Protein AF-A0A0J6G636-F1 (afdb_monomer_lite)

Structure (mmCIF, N/CA/C/O backbone):
data_AF-A0A0J6G636-F1
#
_entry.id   AF-A0A0J6G636-F1
#
loop_
_atom_site.group_PDB
_atom_site.id
_atom_site.type_symbol
_atom_site.label_atom_id
_atom_site.label_alt_id
_atom_site.label_comp_id
_atom_site.label_asym_id
_atom_site.label_entity_id
_atom_site.label_seq_id
_atom_site.pdbx_PDB_ins_code
_atom_site.Cartn_x
_atom_site.Cartn_y
_atom_site.Cartn_z
_atom_site.occupancy
_atom_site.B_iso_or_equiv
_atom_site.auth_seq_id
_atom_site.auth_comp_id
_atom_site.auth_asym_id
_atom_site.auth_atom_id
_atom_site.pdbx_PDB_model_num
ATOM 1 N N . MET A 1 1 ? 22.138 9.877 -22.396 1.00 52.41 1 MET A N 1
ATOM 2 C CA . MET A 1 1 ? 21.150 8.935 -21.816 1.00 52.41 1 MET A CA 1
ATOM 3 C C . MET A 1 1 ? 19.975 8.830 -22.777 1.00 52.41 1 MET A C 1
ATOM 5 O O . MET A 1 1 ? 19.513 9.863 -23.240 1.00 52.41 1 MET A O 1
ATOM 9 N N . SER A 1 2 ? 19.538 7.621 -23.142 1.00 71.50 2 SER A N 1
ATOM 10 C CA . SER A 1 2 ? 18.383 7.433 -24.037 1.00 71.50 2 SER A CA 1
ATOM 11 C C . SER A 1 2 ? 17.092 7.875 -23.340 1.00 71.50 2 SER A C 1
ATOM 13 O O . SER A 1 2 ? 16.898 7.554 -22.167 1.00 71.50 2 SER A O 1
ATOM 15 N N . VAL A 1 3 ? 16.194 8.558 -24.060 1.00 72.00 3 VAL A N 1
ATOM 16 C CA . VAL A 1 3 ? 14.852 8.951 -23.577 1.00 72.00 3 VAL A CA 1
ATOM 17 C C . VAL A 1 3 ? 14.100 7.751 -22.982 1.00 72.00 3 VAL A C 1
ATOM 19 O O . VAL A 1 3 ? 13.425 7.888 -21.968 1.00 72.00 3 VAL A O 1
ATOM 22 N N . ALA A 1 4 ? 14.300 6.551 -23.539 1.00 64.31 4 ALA A N 1
ATOM 23 C CA . ALA A 1 4 ? 13.708 5.312 -23.036 1.00 64.31 4 ALA A CA 1
ATOM 24 C C . ALA A 1 4 ? 14.224 4.912 -21.641 1.00 64.31 4 ALA A C 1
ATOM 26 O O . ALA A 1 4 ? 13.453 4.425 -20.822 1.00 64.31 4 ALA A O 1
ATOM 27 N N . GLY A 1 5 ? 15.505 5.155 -21.342 1.00 67.75 5 GLY A N 1
ATOM 28 C CA . GLY A 1 5 ? 16.079 4.876 -20.022 1.00 67.75 5 GLY A CA 1
ATOM 29 C C . GLY A 1 5 ? 15.577 5.842 -18.948 1.00 67.75 5 GLY A C 1
ATOM 30 O O . GLY A 1 5 ? 15.358 5.435 -17.812 1.00 67.75 5 GLY A O 1
ATOM 31 N N . ILE A 1 6 ? 15.332 7.104 -19.321 1.00 74.44 6 ILE A N 1
ATOM 32 C CA . ILE A 1 6 ? 14.705 8.094 -18.432 1.00 74.44 6 ILE A CA 1
ATOM 33 C C . ILE A 1 6 ? 13.257 7.689 -18.153 1.00 74.44 6 ILE A C 1
ATOM 35 O O . ILE A 1 6 ? 12.863 7.636 -16.994 1.00 74.44 6 ILE A O 1
ATOM 39 N N . TYR A 1 7 ? 12.489 7.334 -19.189 1.00 70.38 7 TYR A N 1
ATOM 40 C CA . TYR A 1 7 ? 11.119 6.842 -19.020 1.00 70.38 7 TYR A CA 1
ATOM 41 C C . TYR A 1 7 ? 11.064 5.611 -18.120 1.00 70.38 7 TYR A C 1
ATOM 43 O O . TYR A 1 7 ? 10.308 5.622 -17.155 1.00 70.38 7 TYR A O 1
ATOM 51 N N . PHE A 1 8 ? 11.910 4.607 -18.374 1.00 72.88 8 PHE A N 1
ATOM 52 C CA . PHE A 1 8 ? 11.987 3.409 -17.542 1.00 72.88 8 PHE A CA 1
ATOM 53 C C . PHE A 1 8 ? 12.296 3.749 -16.088 1.00 72.88 8 PHE A C 1
ATOM 55 O O . PHE A 1 8 ? 11.576 3.312 -15.195 1.00 72.88 8 PHE A O 1
ATOM 62 N N . GLY A 1 9 ? 13.330 4.563 -15.855 1.00 73.88 9 GLY A N 1
ATOM 63 C CA . GLY A 1 9 ? 13.737 4.982 -14.518 1.00 73.88 9 GLY A CA 1
ATOM 64 C C . GLY A 1 9 ? 12.642 5.751 -13.783 1.00 73.88 9 GLY A C 1
ATOM 65 O O . GLY A 1 9 ? 12.417 5.499 -12.603 1.00 73.88 9 GLY A O 1
ATOM 66 N N . VAL A 1 10 ? 11.909 6.628 -14.476 1.00 78.00 10 VAL A N 1
ATOM 67 C CA . VAL A 1 10 ? 10.770 7.357 -13.904 1.00 78.00 10 VAL A CA 1
ATOM 68 C C . VAL A 1 10 ? 9.625 6.402 -13.575 1.00 78.00 10 VAL A C 1
ATOM 70 O O . VAL A 1 10 ? 9.133 6.433 -12.453 1.00 78.00 10 VAL A O 1
ATOM 73 N N . THR A 1 11 ? 9.222 5.514 -14.490 1.00 73.12 11 THR A N 1
ATOM 74 C CA . THR A 1 11 ? 8.139 4.549 -14.223 1.00 73.12 11 THR A CA 1
ATOM 75 C C . THR A 1 11 ? 8.499 3.555 -13.126 1.00 73.12 11 THR A C 1
ATOM 77 O O . THR A 1 11 ? 7.676 3.283 -12.258 1.00 73.12 11 THR A O 1
ATOM 80 N N . PHE A 1 12 ? 9.731 3.050 -13.121 1.00 73.38 12 PHE A N 1
ATOM 81 C CA . PHE A 1 12 ? 10.211 2.102 -12.123 1.00 73.38 12 PHE A CA 1
ATOM 82 C C . PHE A 1 12 ? 10.392 2.775 -10.759 1.00 73.38 12 PHE A C 1
ATOM 84 O O . PHE A 1 12 ? 9.983 2.225 -9.742 1.00 73.38 12 PHE A O 1
ATOM 91 N N . GLY A 1 13 ? 10.947 3.989 -10.730 1.00 76.38 13 GLY A N 1
ATOM 92 C CA . GLY A 1 13 ? 11.086 4.786 -9.513 1.00 76.38 13 GLY A CA 1
ATOM 93 C C . GLY A 1 13 ? 9.733 5.161 -8.913 1.00 76.38 13 GLY A C 1
ATOM 94 O O . GLY A 1 13 ? 9.533 5.000 -7.711 1.00 76.38 13 GLY A O 1
ATOM 95 N N . LEU A 1 14 ? 8.777 5.581 -9.748 1.00 77.81 14 LEU A N 1
ATOM 96 C CA . LEU A 1 14 ? 7.402 5.843 -9.324 1.00 77.81 14 LEU A CA 1
ATOM 97 C C . LEU A 1 14 ? 6.745 4.562 -8.796 1.00 77.81 14 LEU A C 1
ATOM 99 O O . LEU A 1 14 ? 6.092 4.594 -7.757 1.00 77.81 14 LEU A O 1
ATOM 103 N N . ALA A 1 15 ? 6.980 3.422 -9.452 1.00 72.25 15 ALA A N 1
ATOM 104 C CA . ALA A 1 15 ? 6.459 2.142 -8.997 1.00 72.25 15 ALA A CA 1
ATOM 105 C C . ALA A 1 15 ? 7.031 1.707 -7.647 1.00 72.25 15 ALA A C 1
ATOM 107 O O . ALA A 1 15 ? 6.276 1.316 -6.757 1.00 72.25 15 ALA A O 1
ATOM 108 N N . ALA A 1 16 ? 8.342 1.839 -7.453 1.00 73.69 16 ALA A N 1
ATOM 109 C CA . ALA A 1 16 ? 8.985 1.559 -6.177 1.00 73.69 16 ALA A CA 1
ATOM 110 C C . ALA A 1 16 ? 8.474 2.498 -5.071 1.00 73.69 16 ALA A C 1
ATOM 112 O O . ALA A 1 16 ? 8.123 2.034 -3.988 1.00 73.69 16 ALA A O 1
ATOM 113 N N . ALA A 1 17 ? 8.360 3.800 -5.349 1.00 77.75 17 ALA A N 1
ATOM 114 C CA . ALA A 1 17 ? 7.833 4.774 -4.395 1.00 77.75 17 ALA A CA 1
ATOM 115 C C . ALA A 1 17 ? 6.386 4.454 -3.993 1.00 77.75 17 ALA A C 1
ATOM 117 O O . ALA A 1 17 ? 6.066 4.427 -2.805 1.00 77.75 17 ALA A O 1
ATOM 118 N N . CYS A 1 18 ? 5.520 4.140 -4.960 1.00 73.81 18 CYS A N 1
ATOM 119 C CA . CYS A 1 18 ? 4.148 3.736 -4.678 1.00 73.81 18 CYS A CA 1
ATOM 120 C C . CYS A 1 18 ? 4.092 2.436 -3.867 1.00 73.81 18 CYS A C 1
ATOM 122 O O . CYS A 1 18 ? 3.302 2.368 -2.932 1.00 73.81 18 CYS A O 1
ATOM 124 N N . ALA A 1 19 ? 4.940 1.443 -4.154 1.00 72.75 19 ALA A N 1
ATOM 125 C CA . ALA A 1 19 ? 5.007 0.205 -3.375 1.00 72.75 19 ALA A CA 1
ATOM 126 C C . ALA A 1 19 ? 5.441 0.450 -1.916 1.00 72.75 19 ALA A C 1
ATOM 128 O O . ALA A 1 19 ? 4.888 -0.152 -0.996 1.00 72.75 19 ALA A O 1
ATOM 129 N N . VAL A 1 20 ? 6.390 1.363 -1.684 1.00 78.56 20 VAL A N 1
ATOM 130 C CA . VAL A 1 20 ? 6.834 1.742 -0.332 1.00 78.56 20 VAL A CA 1
ATOM 131 C C . VAL A 1 20 ? 5.727 2.465 0.434 1.00 78.56 20 VAL A C 1
ATOM 133 O O . VAL A 1 20 ? 5.463 2.122 1.585 1.00 78.56 20 VAL A O 1
ATOM 136 N N . VAL A 1 21 ? 5.049 3.432 -0.192 1.00 79.19 21 VAL A N 1
ATOM 137 C CA . VAL A 1 21 ? 3.931 4.168 0.428 1.00 79.19 21 VAL A CA 1
ATOM 138 C C . VAL A 1 21 ? 2.766 3.231 0.748 1.00 79.19 21 VAL A C 1
ATOM 140 O O . VAL A 1 21 ? 2.188 3.295 1.829 1.00 79.19 21 VAL A O 1
ATOM 143 N N . ASP A 1 22 ? 2.451 2.328 -0.171 1.00 75.94 22 ASP A N 1
ATOM 144 C CA . ASP A 1 22 ? 1.431 1.295 -0.025 1.00 75.94 22 ASP A CA 1
ATOM 145 C C . ASP A 1 22 ? 1.769 0.332 1.129 1.00 75.94 22 ASP A C 1
ATOM 147 O O . ASP A 1 22 ? 0.926 0.043 1.984 1.00 75.94 22 ASP A O 1
ATOM 151 N N . GLY A 1 23 ? 3.029 -0.099 1.231 1.00 72.88 23 GLY A N 1
ATOM 152 C CA . GLY A 1 23 ? 3.537 -0.831 2.389 1.00 72.88 23 GLY A CA 1
ATOM 153 C C . GLY A 1 23 ? 3.358 -0.043 3.688 1.00 72.88 23 GLY A C 1
ATOM 154 O O . GLY A 1 23 ? 2.740 -0.540 4.628 1.00 72.88 23 GLY A O 1
ATOM 155 N N . ALA A 1 24 ? 3.829 1.203 3.733 1.00 77.50 24 ALA A N 1
ATOM 156 C CA . ALA A 1 24 ? 3.759 2.056 4.917 1.00 77.50 24 ALA A CA 1
ATOM 157 C C . ALA A 1 24 ? 2.317 2.312 5.385 1.00 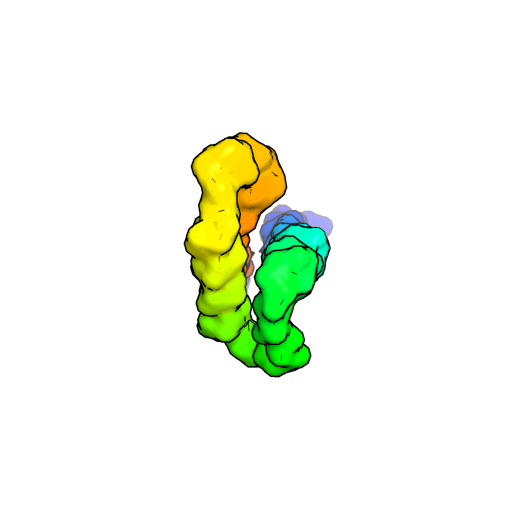77.50 24 ALA A C 1
ATOM 159 O O . ALA A 1 24 ? 2.047 2.237 6.579 1.00 77.50 24 ALA A O 1
ATOM 160 N N . LEU A 1 25 ? 1.374 2.547 4.469 1.00 76.62 25 LEU A N 1
ATOM 161 C CA . LEU A 1 25 ? -0.048 2.702 4.794 1.00 76.62 25 LEU A CA 1
ATOM 162 C C . LEU A 1 25 ? -0.654 1.403 5.342 1.00 76.62 25 LEU A C 1
ATOM 164 O O . LEU A 1 25 ? -1.429 1.431 6.297 1.00 76.62 25 LEU A O 1
ATOM 168 N N . PHE A 1 26 ? -0.285 0.252 4.778 1.00 76.56 26 PHE A N 1
ATOM 169 C CA . PHE A 1 26 ? -0.752 -1.038 5.279 1.00 76.56 26 PHE A CA 1
ATOM 170 C C . PHE A 1 26 ? -0.224 -1.323 6.693 1.00 76.56 26 PHE A C 1
ATOM 172 O O . PHE A 1 26 ? -1.000 -1.630 7.597 1.00 76.56 26 PHE A O 1
ATOM 179 N N . TYR A 1 27 ? 1.080 -1.162 6.921 1.00 73.94 27 TYR A N 1
ATOM 180 C CA . TYR A 1 27 ? 1.670 -1.370 8.244 1.00 73.94 27 TYR A CA 1
ATOM 181 C C . TYR A 1 27 ? 1.221 -0.316 9.264 1.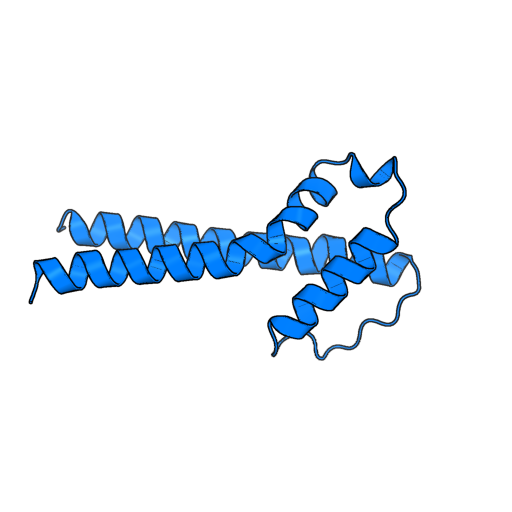00 73.94 27 TYR A C 1
ATOM 183 O O . TYR A 1 27 ? 0.921 -0.652 10.407 1.00 73.94 27 TYR A O 1
ATOM 191 N N . GLY A 1 28 ? 1.140 0.946 8.851 1.00 76.62 28 GLY A N 1
ATOM 192 C CA . GLY A 1 28 ? 0.898 2.083 9.732 1.00 76.62 28 GLY A CA 1
ATOM 193 C C . GLY A 1 28 ? -0.568 2.387 10.029 1.00 76.62 28 GLY A C 1
ATOM 194 O O . GLY A 1 28 ? -0.828 3.000 11.061 1.00 76.62 28 GLY A O 1
ATOM 195 N N . HIS A 1 29 ? -1.518 1.973 9.181 1.00 79.00 29 HIS A N 1
ATOM 196 C CA . HIS A 1 29 ? -2.954 2.205 9.411 1.00 79.00 29 HIS A CA 1
ATOM 197 C C . HIS A 1 29 ? -3.793 0.933 9.497 1.00 79.00 29 HIS A C 1
ATOM 199 O O . HIS A 1 29 ? -4.677 0.853 10.350 1.00 79.00 29 HIS A O 1
ATOM 205 N N . VAL A 1 30 ? -3.545 -0.054 8.632 1.00 77.44 30 VAL A N 1
ATOM 206 C CA . VAL A 1 30 ? -4.357 -1.280 8.605 1.00 77.44 30 VAL A CA 1
ATOM 207 C C . VAL A 1 30 ? -3.978 -2.183 9.774 1.00 77.44 30 VAL A C 1
ATOM 209 O O . VAL A 1 30 ? -4.850 -2.617 10.519 1.00 77.44 30 VAL A O 1
ATOM 212 N N . LEU A 1 31 ? -2.683 -2.436 9.976 1.00 77.62 31 LEU A N 1
ATOM 213 C CA . LEU A 1 31 ? -2.208 -3.332 11.034 1.00 77.62 31 LEU A CA 1
ATOM 214 C C . LEU A 1 31 ? -2.355 -2.741 12.437 1.00 77.62 31 LEU A C 1
ATOM 216 O O . LEU A 1 31 ? -2.940 -3.384 13.307 1.00 77.62 31 LEU A O 1
ATOM 220 N N . THR A 1 32 ? -1.883 -1.516 12.644 1.00 79.69 32 THR A N 1
ATOM 221 C CA . THR A 1 32 ? -2.075 -0.758 13.893 1.00 79.69 32 THR A CA 1
ATOM 222 C C . THR A 1 32 ? -3.552 -0.602 14.227 1.00 79.69 32 THR A C 1
ATOM 224 O O . THR A 1 32 ? -3.972 -0.948 15.323 1.00 79.69 32 THR A O 1
ATOM 227 N N . GLY A 1 33 ? -4.382 -0.190 13.268 1.00 79.75 33 GLY A N 1
ATOM 228 C CA . GLY A 1 33 ? -5.802 0.018 13.522 1.00 79.75 33 GLY A CA 1
ATOM 229 C C . GLY A 1 33 ? -6.627 -1.273 13.644 1.00 79.75 33 GLY A C 1
ATOM 230 O O . GLY A 1 33 ? -7.755 -1.223 14.138 1.00 79.75 33 GLY A O 1
ATOM 231 N N . LEU A 1 34 ? -6.103 -2.428 13.218 1.00 82.69 34 LEU A N 1
ATOM 232 C CA . LEU A 1 34 ? -6.638 -3.744 13.586 1.00 82.69 34 LEU A CA 1
ATOM 233 C C . LEU A 1 34 ? -6.213 -4.133 15.009 1.00 82.69 34 LEU A C 1
ATOM 235 O O . LEU A 1 34 ? -7.048 -4.619 15.774 1.00 82.69 34 LEU A O 1
ATOM 239 N N . ALA A 1 35 ? -4.950 -3.891 15.372 1.00 80.56 35 ALA A N 1
ATOM 240 C CA . ALA A 1 35 ? -4.420 -4.162 16.706 1.00 80.56 35 ALA A CA 1
ATOM 241 C C . ALA A 1 35 ? -5.130 -3.330 17.790 1.00 80.56 35 ALA A C 1
ATOM 243 O O . ALA A 1 35 ? -5.566 -3.896 18.791 1.00 80.56 35 ALA A O 1
ATOM 244 N N . ASP A 1 36 ? -5.360 -2.036 17.546 1.00 82.12 36 ASP A N 1
ATOM 245 C CA . ASP A 1 36 ? -6.108 -1.136 18.441 1.00 82.12 36 ASP A CA 1
ATOM 246 C C . ASP A 1 36 ? -7.553 -1.604 18.668 1.00 82.12 36 ASP A C 1
ATOM 248 O O . ASP A 1 36 ? -8.144 -1.371 19.719 1.00 82.12 36 ASP A O 1
ATOM 252 N N . ARG A 1 37 ? -8.127 -2.316 17.691 1.00 79.19 37 ARG A N 1
ATOM 253 C CA . ARG A 1 37 ? -9.473 -2.906 17.768 1.00 79.19 37 ARG A CA 1
ATOM 254 C C . ARG A 1 37 ? -9.470 -4.346 18.298 1.00 79.19 37 ARG A C 1
ATOM 256 O O . ARG A 1 37 ? -10.472 -5.050 18.172 1.00 79.19 37 ARG A O 1
ATOM 263 N N . GLY A 1 38 ? -8.353 -4.805 18.865 1.00 79.25 38 GLY A N 1
ATOM 264 C CA . GLY A 1 38 ? -8.214 -6.124 19.486 1.00 79.25 38 GLY A CA 1
ATOM 265 C C . GLY A 1 38 ? -8.227 -7.301 18.505 1.00 79.25 38 GLY A C 1
ATOM 266 O O . GLY A 1 38 ? -8.402 -8.448 18.920 1.00 79.25 38 GLY A O 1
ATOM 267 N N . GLN A 1 39 ? -8.059 -7.055 17.201 1.00 79.06 39 GLN A N 1
ATOM 268 C CA . GLN A 1 39 ? -7.972 -8.125 16.210 1.00 79.06 39 GLN A CA 1
ATOM 269 C C . GLN A 1 39 ? -6.583 -8.766 16.246 1.00 79.06 39 GLN A C 1
ATOM 271 O O . GLN A 1 39 ? -5.558 -8.088 16.188 1.00 79.06 39 GLN A O 1
ATOM 276 N N . ARG A 1 40 ? -6.540 -10.102 16.292 1.00 70.50 40 ARG A N 1
ATOM 277 C CA . ARG A 1 40 ? -5.283 -10.849 16.176 1.00 70.50 40 ARG A CA 1
ATOM 278 C C . ARG A 1 40 ? -4.779 -10.759 14.742 1.00 70.50 40 ARG A C 1
ATOM 280 O O . ARG A 1 40 ? -5.351 -11.380 13.846 1.00 70.50 40 ARG A O 1
ATOM 287 N N . VAL A 1 41 ? -3.696 -10.019 14.538 1.00 67.38 41 VAL A N 1
ATOM 288 C CA . VAL A 1 41 ? -2.975 -10.038 13.269 1.00 67.38 41 VAL A CA 1
ATOM 289 C C . VAL A 1 41 ? -1.825 -11.038 13.369 1.00 67.38 41 VAL A C 1
ATOM 291 O O . VAL A 1 41 ? -0.893 -10.847 14.145 1.00 67.38 41 VAL A O 1
ATOM 294 N N . GLY A 1 42 ? -1.900 -12.132 12.610 1.00 65.50 42 GLY A N 1
ATOM 295 C CA . GLY A 1 42 ? -0.798 -13.093 12.516 1.00 65.50 42 GLY A CA 1
ATOM 296 C C . GLY A 1 42 ? 0.313 -12.565 11.605 1.00 65.50 42 GLY A C 1
ATOM 297 O O . GLY A 1 42 ? 0.002 -11.992 10.563 1.00 65.50 42 GLY A O 1
ATOM 298 N N . MET A 1 43 ? 1.585 -12.804 11.957 1.00 61.31 43 MET A N 1
ATOM 299 C CA . MET A 1 43 ? 2.769 -12.373 11.181 1.00 61.31 43 MET A CA 1
ATOM 300 C C . MET A 1 43 ? 2.891 -12.973 9.762 1.00 61.31 43 MET A C 1
ATOM 302 O O . MET A 1 43 ? 3.769 -12.576 9.001 1.00 61.31 43 MET A O 1
ATOM 306 N N . ASP A 1 44 ? 1.981 -13.861 9.355 1.00 59.38 44 ASP A N 1
ATOM 307 C CA . ASP A 1 44 ? 1.942 -14.505 8.029 1.00 59.38 44 ASP A CA 1
ATOM 308 C C . ASP A 1 44 ? 1.604 -13.560 6.849 1.00 59.38 44 ASP A C 1
ATOM 310 O O . ASP A 1 44 ? 1.320 -14.007 5.735 1.00 59.38 44 ASP A O 1
ATOM 314 N N . PHE A 1 45 ? 1.555 -12.245 7.063 1.00 56.34 45 PHE A N 1
ATOM 315 C CA . PHE A 1 45 ? 1.162 -11.265 6.044 1.00 56.34 45 PHE A CA 1
ATOM 316 C C . PHE A 1 45 ? 2.230 -11.020 4.966 1.00 56.34 45 PHE A C 1
ATOM 318 O O . PHE A 1 45 ? 1.901 -10.485 3.909 1.00 56.34 45 PHE A O 1
ATOM 325 N N . SER A 1 46 ? 3.491 -11.394 5.205 1.00 53.06 46 SER A N 1
ATOM 326 C CA . SER A 1 46 ? 4.626 -10.983 4.364 1.00 53.06 46 SER A CA 1
ATOM 327 C C . SER A 1 46 ? 4.774 -11.748 3.044 1.00 53.06 46 SER A C 1
ATOM 329 O O . SER A 1 46 ? 5.521 -11.296 2.182 1.00 53.06 46 SER A O 1
ATOM 331 N N . MET A 1 47 ? 4.068 -12.869 2.845 1.00 50.00 47 MET A N 1
ATOM 332 C CA . MET A 1 47 ? 4.327 -13.752 1.695 1.00 50.00 47 MET A CA 1
ATOM 333 C C . MET A 1 47 ? 3.195 -13.872 0.669 1.00 50.00 47 MET A C 1
ATOM 335 O O . MET A 1 47 ? 3.444 -14.395 -0.414 1.00 50.00 47 MET A O 1
ATOM 339 N N . VAL A 1 48 ? 1.967 -13.405 0.946 1.00 58.19 48 VAL A N 1
ATOM 340 C CA . VAL A 1 48 ? 0.833 -13.657 0.031 1.00 58.19 48 VAL A CA 1
ATOM 341 C C . VAL A 1 48 ? -0.039 -12.411 -0.189 1.00 58.19 48 VAL A C 1
ATOM 343 O O . VAL A 1 48 ? -0.743 -11.995 0.738 1.00 58.19 48 VAL A O 1
ATOM 346 N N . PRO A 1 49 ? -0.097 -11.851 -1.417 1.00 61.88 49 PRO A N 1
ATOM 347 C CA . PRO A 1 49 ? -0.901 -10.661 -1.723 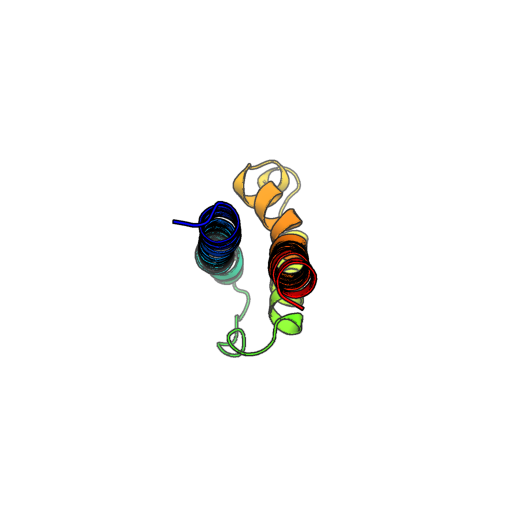1.00 61.88 49 PRO A CA 1
ATOM 348 C C . PRO A 1 49 ? -2.398 -10.862 -1.434 1.00 61.88 49 PRO A C 1
ATOM 350 O O . PRO A 1 49 ? -3.079 -9.941 -0.992 1.00 61.88 49 PRO A O 1
ATOM 353 N N . PHE A 1 50 ? -2.894 -12.094 -1.566 1.00 63.91 50 PHE A N 1
ATOM 354 C CA . PHE A 1 50 ? -4.280 -12.454 -1.255 1.00 63.91 50 PHE A CA 1
ATOM 355 C C . PHE A 1 50 ? -4.635 -12.286 0.233 1.00 63.91 50 PHE A C 1
ATOM 357 O O . PHE A 1 50 ? -5.740 -11.860 0.566 1.00 63.91 50 PHE A O 1
ATOM 364 N N . ARG A 1 51 ? -3.696 -12.573 1.152 1.00 69.00 51 ARG A N 1
ATOM 365 C CA . ARG A 1 51 ? -3.929 -12.374 2.594 1.00 69.00 51 ARG A CA 1
ATOM 366 C C . ARG A 1 51 ? -3.961 -10.893 2.950 1.00 69.00 51 ARG A C 1
ATOM 368 O O . ARG A 1 51 ? -4.750 -10.492 3.799 1.00 69.00 51 ARG A O 1
ATOM 375 N N . ARG A 1 52 ? -3.140 -10.079 2.283 1.00 71.25 52 ARG A N 1
ATOM 376 C CA . ARG A 1 52 ? -3.106 -8.626 2.479 1.00 71.25 52 ARG A CA 1
ATOM 377 C C . ARG A 1 52 ? -4.466 -7.987 2.192 1.00 71.25 52 ARG A C 1
ATOM 379 O O . ARG A 1 52 ? -4.940 -7.195 3.002 1.00 71.25 52 ARG A O 1
ATOM 386 N N . GLN A 1 53 ? -5.116 -8.403 1.105 1.00 73.69 53 GLN A N 1
ATOM 387 C CA . GLN A 1 53 ? -6.466 -7.968 0.741 1.00 73.69 53 GLN A CA 1
ATOM 388 C C . GLN A 1 53 ? -7.480 -8.244 1.864 1.00 73.69 53 GLN A C 1
ATOM 390 O O . GLN A 1 53 ? -8.195 -7.344 2.293 1.00 73.69 53 GLN A O 1
ATOM 395 N N . ALA A 1 54 ? -7.465 -9.461 2.417 1.00 76.81 54 ALA A N 1
ATOM 396 C CA . ALA A 1 54 ? -8.385 -9.867 3.479 1.00 76.81 54 ALA A CA 1
ATOM 397 C C . ALA A 1 54 ? -8.238 -9.026 4.764 1.00 76.81 54 ALA A C 1
ATOM 399 O O . ALA A 1 54 ? -9.227 -8.770 5.452 1.00 76.81 54 ALA A O 1
ATOM 400 N N . TYR A 1 55 ? -7.022 -8.573 5.091 1.00 76.94 55 TYR A N 1
ATOM 401 C CA . TYR A 1 55 ? -6.791 -7.662 6.218 1.00 76.94 55 TYR A CA 1
ATOM 402 C C . TYR A 1 55 ? -7.313 -6.250 5.944 1.00 76.94 55 TYR A C 1
ATOM 404 O O . TYR A 1 55 ? -7.924 -5.655 6.832 1.00 76.94 55 TYR A O 1
ATOM 412 N N . VAL A 1 56 ? -7.119 -5.731 4.725 1.00 78.56 56 VAL A N 1
ATOM 413 C CA . VAL A 1 56 ? -7.685 -4.437 4.309 1.00 78.56 56 VAL A CA 1
ATOM 414 C C . VAL A 1 56 ? -9.211 -4.476 4.386 1.00 78.56 56 VAL A C 1
ATOM 416 O O . VAL A 1 56 ? -9.811 -3.583 4.979 1.00 78.56 56 VAL A O 1
ATOM 419 N N . ASP A 1 57 ? -9.839 -5.535 3.874 1.00 81.38 57 ASP A N 1
ATOM 420 C CA . ASP A 1 57 ? -11.296 -5.689 3.909 1.00 81.38 57 ASP A CA 1
ATOM 421 C C . ASP A 1 57 ? -11.824 -5.785 5.346 1.00 81.38 57 ASP A C 1
ATOM 423 O O . ASP A 1 57 ? -12.804 -5.122 5.693 1.00 81.38 57 ASP A O 1
ATOM 427 N N . ARG A 1 58 ? -11.139 -6.534 6.225 1.00 81.62 58 ARG A N 1
ATOM 428 C CA . ARG A 1 58 ? -11.469 -6.580 7.662 1.00 81.62 58 ARG A CA 1
ATOM 429 C C . ARG A 1 58 ? -11.377 -5.210 8.316 1.00 81.62 58 ARG A C 1
ATOM 431 O O . ARG A 1 58 ? -12.265 -4.839 9.078 1.00 81.62 58 ARG A O 1
ATOM 438 N N . TYR A 1 59 ? -10.321 -4.461 8.024 1.00 81.75 59 TYR A N 1
ATOM 439 C CA . TYR A 1 59 ? -10.130 -3.121 8.561 1.00 81.75 59 TYR A CA 1
ATOM 440 C C . TYR A 1 59 ? -11.228 -2.155 8.087 1.00 81.75 59 TYR A C 1
ATOM 442 O O . TYR A 1 59 ? -11.841 -1.468 8.902 1.00 81.75 59 TYR A O 1
ATOM 450 N N . LEU A 1 60 ? -11.554 -2.160 6.790 1.00 80.69 60 LEU A N 1
ATOM 451 C CA . LEU A 1 60 ? -12.633 -1.350 6.205 1.00 80.69 60 LEU A CA 1
ATOM 452 C C . LEU A 1 60 ? -14.028 -1.731 6.726 1.00 80.69 60 LEU A C 1
ATOM 454 O O . LEU A 1 60 ? -14.900 -0.860 6.844 1.00 80.69 60 LEU A O 1
ATOM 458 N N . ALA A 1 61 ? -14.250 -3.006 7.052 1.00 83.62 61 ALA A N 1
ATOM 459 C CA . ALA A 1 61 ? -15.490 -3.480 7.661 1.00 83.62 61 ALA A CA 1
ATOM 460 C C . ALA A 1 61 ? -15.665 -2.982 9.105 1.00 83.62 61 ALA A C 1
ATOM 462 O O . ALA A 1 61 ? -16.787 -2.698 9.514 1.00 83.62 61 ALA A O 1
ATOM 463 N N . LEU A 1 62 ? -14.566 -2.837 9.851 1.00 82.56 62 LEU A N 1
ATOM 464 C CA . LEU A 1 62 ? -14.566 -2.365 11.241 1.00 82.56 62 LEU A CA 1
ATOM 465 C C . LEU A 1 62 ? -14.609 -0.834 11.373 1.00 82.56 62 LEU A C 1
ATOM 467 O O . LEU A 1 62 ? -14.857 -0.319 12.461 1.00 82.56 62 LEU A O 1
ATOM 471 N N . LEU A 1 63 ? -14.359 -0.108 10.283 1.00 81.06 63 LEU A N 1
ATOM 472 C CA . LEU A 1 63 ? -14.386 1.351 10.256 1.00 81.06 63 LEU A CA 1
ATOM 473 C C . LE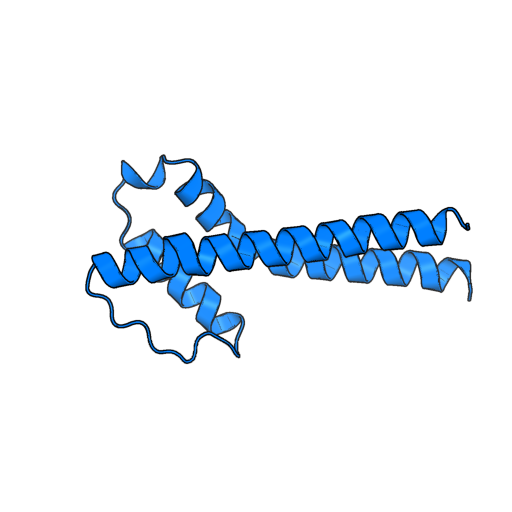U A 1 63 ? -15.814 1.895 10.359 1.00 81.06 63 LEU A C 1
ATOM 475 O O . LEU A 1 63 ? -16.691 1.553 9.559 1.00 81.06 63 LEU A O 1
ATOM 479 N N . THR A 1 64 ? -16.017 2.820 11.295 1.00 80.50 64 THR A N 1
ATOM 480 C CA . THR A 1 64 ? -17.280 3.553 11.433 1.00 80.50 64 THR A CA 1
ATOM 481 C C . THR A 1 64 ? -17.505 4.520 10.254 1.00 80.50 64 THR A C 1
ATOM 483 O O . THR A 1 64 ? -16.553 4.903 9.562 1.00 80.50 64 THR A O 1
ATOM 486 N N . PRO A 1 65 ? -18.752 4.966 9.994 1.00 77.25 65 PRO A N 1
ATOM 487 C CA . PRO A 1 65 ? -19.052 5.883 8.888 1.00 77.25 65 PRO A CA 1
ATOM 488 C C . PRO A 1 65 ? -18.269 7.203 8.956 1.00 77.25 65 PRO A C 1
ATOM 490 O O . PRO A 1 65 ? -17.877 7.735 7.920 1.00 77.25 65 PRO A O 1
ATOM 493 N N . GLN A 1 66 ? -18.007 7.704 10.168 1.00 77.31 66 GLN A N 1
ATOM 494 C CA . GLN A 1 66 ? -17.209 8.912 10.396 1.00 77.31 66 GLN A CA 1
ATOM 495 C C . GLN A 1 66 ? -15.727 8.680 10.079 1.00 77.31 66 GLN A C 1
ATOM 497 O O . GLN A 1 66 ? -15.107 9.497 9.400 1.00 77.31 66 GLN A O 1
ATOM 502 N N . GLU A 1 67 ? -15.163 7.541 10.485 1.00 75.69 67 GLU A N 1
ATOM 503 C CA . GLU A 1 67 ? -13.758 7.228 10.218 1.00 75.69 67 GLU A CA 1
ATOM 504 C C . GLU A 1 67 ? -13.493 6.947 8.733 1.00 75.69 67 GLU A C 1
ATOM 506 O O . GLU A 1 67 ? -12.426 7.296 8.235 1.00 75.69 67 GLU A O 1
ATOM 511 N N . ARG A 1 68 ? -14.454 6.399 7.976 1.00 72.69 68 ARG A N 1
ATOM 512 C CA . ARG A 1 68 ? -14.318 6.225 6.511 1.00 72.69 68 ARG A CA 1
ATOM 513 C C . ARG A 1 68 ? -14.113 7.544 5.758 1.00 72.69 68 ARG A C 1
ATOM 515 O O . ARG A 1 68 ? -13.613 7.535 4.633 1.00 72.69 68 ARG A O 1
ATOM 522 N N . GLY A 1 69 ? -14.500 8.669 6.357 1.00 74.56 69 GLY A N 1
ATOM 523 C CA . GLY A 1 69 ? -14.369 9.994 5.761 1.00 74.56 69 GLY A CA 1
ATOM 524 C C . GLY A 1 69 ? -12.936 10.525 5.704 1.00 74.56 69 GLY A C 1
ATOM 525 O O . GLY A 1 69 ? -12.674 11.409 4.879 1.00 74.56 69 GLY A O 1
ATOM 526 N N . THR A 1 70 ? -12.016 9.996 6.521 1.00 80.31 70 THR A N 1
ATOM 527 C CA . THR A 1 70 ? -10.638 10.499 6.622 1.00 80.31 70 THR A CA 1
ATOM 528 C C . THR A 1 70 ? -9.801 10.152 5.390 1.00 80.31 70 THR A C 1
ATOM 530 O O . THR A 1 70 ? -9.989 9.126 4.733 1.00 80.31 70 THR A O 1
ATOM 533 N N . LEU A 1 71 ? -8.850 11.033 5.068 1.00 76.38 71 LEU A N 1
ATOM 534 C CA . LEU A 1 71 ? -7.979 10.914 3.893 1.00 76.38 71 LEU A CA 1
ATOM 535 C C . LEU A 1 71 ? -7.217 9.580 3.863 1.00 76.38 71 LEU A C 1
ATOM 537 O O . LEU A 1 71 ? -7.197 8.911 2.832 1.00 76.38 71 LEU A O 1
ATOM 541 N N . ALA A 1 72 ? -6.673 9.157 5.006 1.00 72.44 72 ALA A N 1
ATOM 542 C CA . ALA A 1 72 ? -5.979 7.880 5.147 1.00 72.44 72 ALA A CA 1
ATOM 543 C C . ALA A 1 72 ? -6.881 6.683 4.804 1.00 72.44 72 ALA A C 1
ATOM 545 O O . ALA A 1 72 ? -6.488 5.815 4.031 1.00 72.44 72 ALA A O 1
ATOM 546 N N . ASN A 1 73 ? -8.123 6.665 5.291 1.00 75.75 73 ASN A N 1
ATOM 547 C CA . ASN A 1 73 ? -9.040 5.546 5.063 1.00 75.75 73 ASN A CA 1
ATOM 548 C C . ASN A 1 73 ? -9.593 5.507 3.635 1.00 75.75 73 ASN A C 1
ATOM 550 O O . ASN A 1 73 ? -9.834 4.424 3.096 1.00 75.75 73 ASN A O 1
ATOM 554 N N . ARG A 1 74 ? -9.718 6.665 2.973 1.00 77.62 74 ARG A N 1
ATOM 555 C CA . ARG A 1 74 ? -9.965 6.704 1.523 1.00 77.62 74 ARG A CA 1
ATOM 556 C C . ARG A 1 74 ? -8.800 6.108 0.745 1.00 77.62 74 ARG A C 1
ATOM 558 O O . ARG A 1 74 ? -9.036 5.312 -0.156 1.00 77.62 74 ARG A O 1
ATOM 565 N N . LEU A 1 75 ? -7.561 6.441 1.108 1.00 74.50 75 LEU A N 1
ATOM 566 C CA . LEU A 1 75 ? -6.369 5.869 0.474 1.00 74.50 75 LEU A CA 1
ATOM 567 C C . LEU A 1 75 ? -6.278 4.354 0.706 1.00 74.50 75 LEU A C 1
ATOM 569 O O . LEU A 1 75 ? -5.992 3.613 -0.233 1.00 74.50 75 LEU A O 1
ATOM 573 N N . VAL A 1 76 ? -6.635 3.874 1.902 1.00 75.69 76 VAL A N 1
ATOM 574 C CA . VAL A 1 76 ? -6.705 2.436 2.221 1.00 75.69 76 VAL A CA 1
ATOM 575 C C . VAL A 1 76 ? -7.697 1.673 1.346 1.00 75.69 76 VAL A C 1
ATOM 577 O O . VAL A 1 76 ? -7.462 0.516 1.010 1.00 75.69 76 VAL A O 1
ATOM 580 N N . ARG A 1 77 ? -8.764 2.318 0.874 1.00 76.75 77 ARG A N 1
ATOM 581 C CA . ARG A 1 77 ? -9.687 1.699 -0.086 1.00 76.75 77 ARG A CA 1
ATOM 582 C C . ARG A 1 77 ? -9.063 1.473 -1.468 1.00 76.75 77 ARG A C 1
ATOM 584 O O . ARG A 1 77 ? -9.503 0.587 -2.196 1.00 76.75 77 ARG A O 1
ATOM 591 N N . HIS A 1 78 ? -8.058 2.264 -1.836 1.00 75.06 78 HIS A N 1
ATOM 592 C CA . HIS A 1 78 ? -7.386 2.178 -3.134 1.00 75.06 78 HIS A CA 1
ATOM 593 C C . HIS A 1 78 ? -6.117 1.321 -3.112 1.00 75.06 78 HIS A C 1
ATOM 595 O O . HIS A 1 78 ? -5.720 0.847 -4.172 1.00 75.06 78 HIS A O 1
ATOM 601 N N . LEU A 1 79 ? -5.537 1.053 -1.935 1.00 69.81 79 LEU A N 1
ATOM 602 C CA . LEU A 1 79 ? -4.430 0.104 -1.724 1.00 69.81 79 LEU A CA 1
ATOM 603 C C . LEU A 1 79 ? -4.515 -1.188 -2.570 1.00 69.81 79 LEU A C 1
ATOM 605 O O . LEU A 1 79 ? -3.552 -1.504 -3.268 1.00 69.81 79 LEU A O 1
ATOM 609 N N . PRO A 1 80 ? -5.649 -1.919 -2.601 1.00 67.69 80 PRO A N 1
ATOM 610 C CA . PRO A 1 80 ? -5.761 -3.144 -3.399 1.00 67.69 80 PRO A CA 1
ATOM 611 C C . PRO A 1 80 ? -5.567 -2.954 -4.912 1.00 67.69 80 PRO A C 1
ATOM 613 O O . PRO A 1 80 ? -5.227 -3.903 -5.615 1.00 67.69 80 PRO A O 1
ATOM 616 N N . TRP A 1 81 ? -5.769 -1.739 -5.423 1.00 67.56 81 TRP A N 1
ATOM 617 C CA . TRP A 1 81 ? -5.568 -1.401 -6.831 1.00 67.56 81 TRP A CA 1
ATOM 618 C C . TRP A 1 81 ? -4.159 -0.892 -7.133 1.00 67.56 81 TRP A C 1
ATOM 620 O O . TRP A 1 81 ? -3.763 -0.899 -8.298 1.00 67.56 81 TRP A O 1
ATOM 630 N N . VAL A 1 82 ? -3.376 -0.500 -6.123 1.00 70.06 82 VAL A N 1
ATOM 631 C CA . VAL A 1 82 ? -2.016 0.032 -6.307 1.00 70.06 82 VAL A CA 1
ATOM 632 C C . VAL A 1 82 ? -1.080 -1.055 -6.830 1.00 70.06 82 VAL A C 1
ATOM 634 O O . VAL A 1 82 ? -0.420 -0.870 -7.845 1.00 70.06 82 VAL A O 1
ATOM 637 N N . THR A 1 83 ? -1.056 -2.233 -6.209 1.00 65.81 83 THR A N 1
ATOM 638 C CA . THR A 1 83 ? -0.169 -3.326 -6.641 1.00 65.81 83 THR A CA 1
ATOM 639 C C . THR A 1 83 ? -0.405 -3.782 -8.096 1.00 65.81 83 THR A C 1
ATOM 641 O O . THR A 1 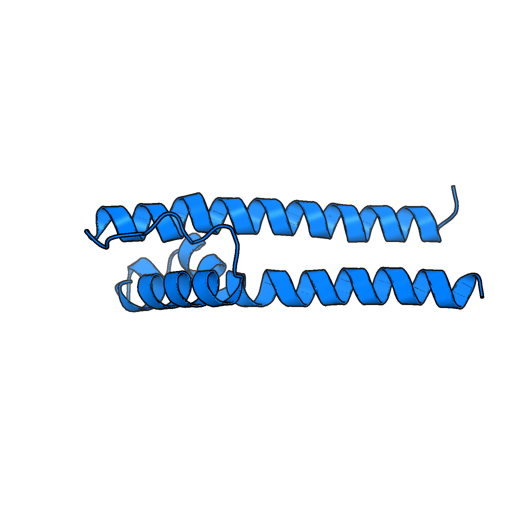83 ? 0.572 -3.855 -8.847 1.00 65.81 83 THR A O 1
ATOM 644 N N . PRO A 1 84 ? -1.647 -4.051 -8.562 1.00 67.06 84 PRO A N 1
ATOM 645 C CA . PRO A 1 84 ? -1.878 -4.440 -9.955 1.00 67.06 84 PRO A CA 1
ATOM 646 C C . PRO A 1 84 ? -1.627 -3.299 -10.949 1.00 67.06 84 PRO A C 1
ATOM 648 O O . PRO A 1 84 ? -1.090 -3.558 -12.024 1.00 67.06 84 PRO A O 1
ATOM 651 N N . THR A 1 85 ? -1.945 -2.043 -10.609 1.00 70.19 85 THR A N 1
ATOM 652 C CA . THR A 1 85 ? -1.649 -0.899 -11.497 1.00 70.19 85 THR A CA 1
ATOM 653 C C . THR A 1 85 ? -0.151 -0.666 -11.651 1.00 70.19 85 THR A C 1
ATOM 655 O O . THR A 1 85 ? 0.307 -0.400 -12.759 1.00 70.19 85 THR A O 1
ATOM 658 N N . LEU A 1 86 ? 0.628 -0.846 -10.584 1.00 68.62 86 LEU A N 1
ATOM 659 C CA . LEU A 1 86 ? 2.087 -0.800 -10.646 1.00 68.62 86 LEU A CA 1
ATOM 660 C C . LEU A 1 86 ? 2.679 -1.941 -11.465 1.00 68.62 86 LEU A C 1
ATOM 662 O O . LEU A 1 86 ? 3.575 -1.715 -12.273 1.00 68.62 86 LEU A O 1
ATOM 666 N N . CYS A 1 87 ? 2.160 -3.158 -11.293 1.00 68.94 87 CYS A N 1
ATOM 667 C CA . CYS A 1 87 ? 2.588 -4.307 -12.083 1.00 68.94 87 CYS A CA 1
ATOM 668 C C . CYS A 1 87 ? 2.306 -4.087 -13.578 1.00 68.94 87 CYS A C 1
ATOM 670 O O . CYS A 1 87 ? 3.184 -4.323 -14.407 1.00 68.94 87 CYS A O 1
ATOM 672 N N . LEU A 1 88 ? 1.128 -3.547 -13.912 1.00 76.69 88 LEU A N 1
ATOM 673 C CA . LEU A 1 88 ? 0.754 -3.178 -15.276 1.00 76.69 88 LEU A CA 1
ATOM 674 C C . LEU A 1 88 ? 1.664 -2.076 -15.840 1.00 76.69 88 LEU A C 1
ATOM 676 O O . LEU A 1 88 ? 2.145 -2.208 -16.960 1.00 76.69 88 LEU A O 1
ATOM 680 N N . LEU A 1 89 ? 1.938 -1.019 -15.070 1.00 72.75 89 LEU A N 1
ATOM 681 C CA . LEU A 1 89 ? 2.845 0.067 -15.462 1.00 72.75 89 LEU A CA 1
ATOM 682 C C . LEU A 1 89 ? 4.261 -0.443 -15.741 1.00 72.75 89 LEU A C 1
ATOM 684 O O . LEU A 1 89 ? 4.853 -0.071 -16.753 1.00 72.75 89 LEU A O 1
ATOM 688 N N . CYS A 1 90 ? 4.780 -1.327 -14.887 1.00 71.06 90 CYS A N 1
ATOM 689 C CA . CYS A 1 90 ? 6.066 -1.980 -15.107 1.00 71.06 90 CYS A CA 1
ATOM 690 C C . CYS A 1 90 ? 6.043 -2.842 -16.376 1.00 71.06 90 CYS A C 1
ATOM 692 O O . CYS A 1 90 ? 6.931 -2.695 -17.207 1.00 71.06 90 CYS A O 1
ATOM 694 N N . LEU A 1 91 ? 5.020 -3.682 -16.573 1.00 73.69 91 LEU A N 1
ATOM 695 C CA . LEU A 1 91 ? 4.856 -4.509 -17.777 1.00 73.69 91 LEU A CA 1
ATOM 696 C C . LEU A 1 91 ? 4.812 -3.672 -19.058 1.00 73.69 91 LEU A C 1
ATOM 698 O O . LEU A 1 91 ? 5.534 -3.967 -20.006 1.00 73.69 91 LEU A O 1
ATOM 702 N N . VAL A 1 92 ? 4.007 -2.608 -19.077 1.00 74.56 92 VAL A N 1
ATOM 703 C CA . VAL A 1 92 ? 3.908 -1.682 -20.213 1.00 74.56 92 VAL A CA 1
ATOM 704 C C . VAL A 1 92 ? 5.248 -0.992 -20.456 1.00 74.56 92 VAL A C 1
ATOM 706 O O . VAL A 1 92 ? 5.690 -0.920 -21.599 1.00 74.56 92 VAL A O 1
ATOM 709 N N . GLY A 1 93 ? 5.932 -0.547 -19.399 1.00 69.00 93 GLY A N 1
ATOM 710 C CA . GLY A 1 93 ? 7.278 0.016 -19.498 1.00 69.00 93 GLY A CA 1
ATOM 711 C C . GLY A 1 93 ? 8.266 -0.958 -20.143 1.00 69.00 93 GLY A C 1
ATOM 712 O O . GLY A 1 93 ? 8.961 -0.592 -21.090 1.00 69.00 93 GLY A O 1
ATOM 713 N N . THR A 1 94 ? 8.284 -2.215 -19.693 1.00 68.25 94 THR A N 1
ATOM 714 C CA . THR A 1 94 ? 9.165 -3.259 -20.233 1.00 68.25 94 THR A CA 1
ATOM 715 C C . THR A 1 94 ? 8.821 -3.610 -21.683 1.00 68.25 94 THR A C 1
ATOM 717 O O . THR A 1 94 ? 9.731 -3.738 -22.498 1.00 68.25 94 THR A O 1
ATOM 720 N N . ILE A 1 95 ? 7.535 -3.705 -22.041 1.00 70.81 95 ILE A N 1
ATOM 721 C CA . ILE A 1 95 ? 7.082 -3.979 -23.417 1.00 70.81 95 ILE A CA 1
ATOM 722 C C . ILE A 1 95 ? 7.450 -2.823 -24.353 1.00 70.81 95 ILE A C 1
ATOM 724 O O . ILE A 1 95 ? 8.013 -3.061 -25.417 1.00 70.81 95 ILE A O 1
ATOM 728 N N . CYS A 1 96 ? 7.204 -1.570 -23.960 1.00 66.56 96 CYS A N 1
ATOM 729 C CA . CYS A 1 96 ? 7.548 -0.394 -24.766 1.00 66.56 96 CYS A CA 1
ATOM 730 C C . CYS A 1 96 ? 9.056 -0.283 -25.038 1.00 66.56 96 CYS A C 1
ATOM 732 O O . CYS A 1 96 ? 9.464 0.225 -26.083 1.00 66.56 96 CYS A O 1
ATOM 734 N N . ILE A 1 97 ? 9.893 -0.757 -24.112 1.00 65.88 97 ILE A N 1
ATOM 735 C CA . ILE A 1 97 ? 11.343 -0.825 -24.311 1.00 65.88 97 ILE A CA 1
ATOM 736 C C . ILE A 1 97 ? 11.699 -2.026 -25.186 1.00 65.88 97 ILE A C 1
ATOM 738 O O . ILE A 1 97 ? 12.448 -1.859 -26.140 1.00 65.88 97 ILE A O 1
ATOM 742 N N . GLY A 1 98 ? 11.130 -3.206 -24.927 1.00 61.22 98 GLY A N 1
ATOM 743 C CA . GLY A 1 98 ? 11.378 -4.416 -25.714 1.00 61.22 98 GLY A CA 1
ATOM 744 C C . GLY A 1 98 ? 11.019 -4.262 -27.195 1.00 61.22 98 GLY A C 1
ATOM 745 O O . GLY A 1 98 ? 11.822 -4.611 -28.047 1.00 61.22 98 GLY A O 1
ATOM 746 N N . VAL A 1 99 ? 9.874 -3.648 -27.510 1.00 59.66 99 VAL A N 1
ATOM 747 C CA . VAL A 1 99 ? 9.402 -3.402 -28.891 1.00 59.66 99 VAL A CA 1
ATOM 748 C C . VAL A 1 99 ? 10.248 -2.357 -29.634 1.00 59.66 99 VAL A C 1
ATOM 750 O O . VAL A 1 99 ? 10.248 -2.313 -30.857 1.00 59.66 99 VAL A O 1
ATOM 753 N N . ARG A 1 100 ? 10.977 -1.490 -28.923 1.00 53.62 100 ARG A N 1
ATOM 754 C CA . ARG A 1 100 ? 11.841 -0.471 -29.545 1.00 53.62 100 ARG A CA 1
ATOM 755 C C . ARG A 1 100 ? 13.259 -0.980 -29.840 1.00 53.62 100 ARG A C 1
ATOM 757 O O . ARG A 1 100 ? 13.993 -0.294 -30.548 1.00 53.62 100 ARG A O 1
ATOM 764 N N . TRP A 1 101 ? 13.645 -2.130 -29.284 1.00 50.41 101 TRP A N 1
ATOM 765 C CA . TRP A 1 101 ? 14.986 -2.720 -29.409 1.00 50.41 101 TRP A CA 1
ATOM 766 C C . TRP A 1 101 ? 15.000 -4.152 -29.978 1.00 50.41 101 TRP A C 1
ATOM 768 O O . TRP A 1 101 ? 16.089 -4.692 -30.166 1.00 50.41 101 TRP A O 1
ATOM 778 N N . GLY A 1 102 ? 13.836 -4.757 -30.233 1.00 49.03 102 GLY A N 1
ATOM 779 C CA . GLY A 1 102 ? 13.671 -6.002 -30.995 1.00 49.03 10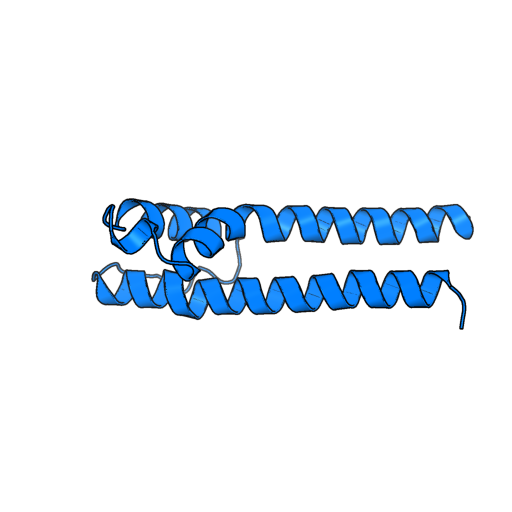2 GLY A CA 1
ATOM 780 C C . GLY A 1 102 ? 13.117 -5.720 -32.381 1.00 49.03 102 GLY A C 1
ATOM 781 O O . GLY A 1 102 ? 13.502 -6.460 -33.309 1.00 49.03 102 GLY A O 1
#

Secondary structure (DSSP, 8-state):
--HHHHHHHHHHHHHHHHHHHHHHHIIIIIIHHHHTTT----SGGGS-HHHHHHHHHHHHHH--TTGGGSHHHHHHHHHHHHHHHHHHHHHHHHHHHHHHH-

pLDDT: mean 72.16, std 7.83, range [49.03, 83.62]

Foldseek 3Di:
DDPLVVLLCVLVVVLVVLVVVLVCLLVVPLVVQCVVVVHDDDPVPPPDLVVSVVSLVVSLVPDDPVRCPDPSNVVSVCSNVSVVVSVVSNVVSVVVVVVVVD

Sequence (102 aa):
MSVAGIYFGVTFGLAAACAVVDGALFYGHVLTGLADRGQRVGMDFSMVPFRRQAYVDRYLALLTPQERGTLANRLVRHLPWVTPTLCLLCLVGTICIGVRWG

Radius of gyration: 17.06 Å; chains: 1; bounding box: 40×25×50 Å